Protein AF-A0A3B4BC58-F1 (afdb_monomer_lite)

Structure (mmCIF, N/CA/C/O backbone):
data_AF-A0A3B4BC58-F1
#
_entry.id   AF-A0A3B4BC58-F1
#
loop_
_atom_site.group_PDB
_atom_site.id
_atom_site.type_symbol
_atom_site.label_atom_id
_atom_site.label_alt_id
_atom_site.label_comp_id
_atom_site.label_asym_id
_atom_site.label_entity_id
_atom_site.label_seq_id
_atom_site.pdbx_PDB_ins_code
_atom_site.Cartn_x
_atom_site.Cartn_y
_atom_site.Cartn_z
_atom_site.occupancy
_atom_site.B_iso_or_equiv
_atom_site.auth_seq_id
_atom_site.auth_comp_id
_atom_site.auth_asym_id
_atom_site.auth_atom_id
_atom_site.pdbx_PDB_model_num
ATOM 1 N N . LEU A 1 1 ? 65.341 0.331 -39.599 1.00 49.16 1 LEU A N 1
ATOM 2 C CA . LEU A 1 1 ? 64.373 1.281 -39.003 1.00 49.16 1 LEU A CA 1
ATOM 3 C C . LEU A 1 1 ? 63.144 0.524 -38.487 1.00 49.16 1 LEU A C 1
ATOM 5 O O . LEU A 1 1 ? 62.325 0.118 -39.300 1.00 49.16 1 LEU A O 1
ATOM 9 N N . PRO A 1 2 ? 63.011 0.284 -37.175 1.00 52.81 2 PRO A N 1
ATOM 10 C CA . PRO A 1 2 ? 61.773 -0.197 -36.557 1.00 52.81 2 PRO A CA 1
ATOM 11 C C . PRO A 1 2 ? 61.136 1.013 -35.803 1.00 52.81 2 PRO A C 1
ATOM 13 O O . PRO A 1 2 ? 61.863 1.769 -35.181 1.00 52.81 2 PRO A O 1
ATOM 16 N N . LYS A 1 3 ? 59.841 1.345 -35.751 1.00 43.62 3 LYS A N 1
ATOM 17 C CA . LYS A 1 3 ? 58.577 0.689 -36.093 1.00 43.62 3 LYS A CA 1
ATOM 18 C C . LYS A 1 3 ? 57.480 1.788 -36.085 1.00 43.62 3 LYS A C 1
ATOM 20 O O . LYS A 1 3 ? 57.297 2.396 -35.032 1.00 43.62 3 LYS A O 1
ATOM 25 N N . PRO A 1 4 ? 56.690 2.006 -37.151 1.00 57.75 4 PRO A N 1
ATOM 26 C CA . PRO A 1 4 ? 55.424 2.748 -37.031 1.00 57.75 4 PRO A CA 1
ATOM 27 C C . PRO A 1 4 ? 54.390 1.969 -36.191 1.00 57.75 4 PRO A C 1
ATOM 29 O O . PRO A 1 4 ? 53.550 2.553 -35.517 1.00 57.75 4 PRO A O 1
ATOM 32 N N . LEU A 1 5 ? 54.515 0.637 -36.154 1.00 55.06 5 LEU A N 1
ATOM 33 C CA . LEU A 1 5 ? 53.629 -0.265 -35.415 1.00 55.06 5 LEU A CA 1
ATOM 34 C C . LEU A 1 5 ? 53.696 -0.092 -33.888 1.00 55.06 5 LEU A C 1
ATOM 36 O O . LEU A 1 5 ? 52.676 -0.216 -33.228 1.00 55.06 5 LEU A O 1
ATOM 40 N N . HIS A 1 6 ? 54.858 0.242 -33.314 1.00 58.44 6 HIS A N 1
ATOM 41 C CA . HIS A 1 6 ? 55.011 0.338 -31.853 1.00 58.44 6 HIS A CA 1
ATOM 42 C C . HIS A 1 6 ? 54.327 1.585 -31.279 1.00 58.44 6 HIS A C 1
ATOM 44 O O . HIS A 1 6 ? 53.807 1.540 -30.172 1.00 58.44 6 HIS A O 1
ATOM 50 N N . ALA A 1 7 ? 54.279 2.678 -32.049 1.00 59.38 7 ALA A N 1
ATOM 51 C CA . ALA A 1 7 ? 53.540 3.881 -31.673 1.00 59.38 7 ALA A CA 1
ATOM 52 C C . A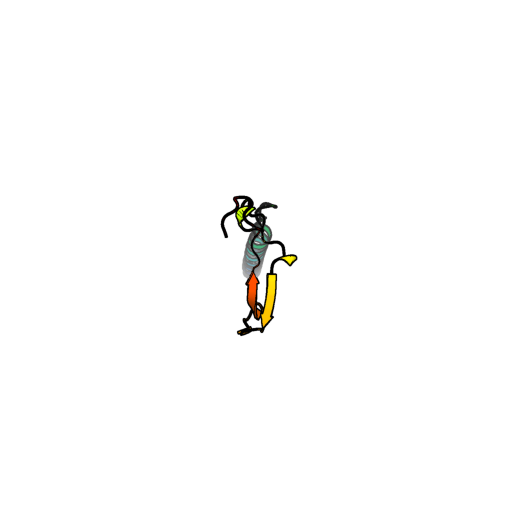LA A 1 7 ? 52.022 3.627 -31.666 1.00 59.38 7 ALA A C 1
ATOM 54 O O . ALA A 1 7 ? 51.329 4.051 -30.744 1.00 59.38 7 ALA A O 1
ATOM 55 N N . LEU A 1 8 ? 51.522 2.869 -32.650 1.00 57.59 8 LEU A N 1
ATOM 56 C CA . LEU A 1 8 ? 50.112 2.482 -32.730 1.00 57.59 8 LEU A CA 1
ATOM 57 C C . LEU A 1 8 ? 49.721 1.528 -31.593 1.00 57.59 8 LEU A C 1
ATOM 59 O O . LEU A 1 8 ? 48.702 1.754 -30.941 1.00 57.59 8 LEU A O 1
ATOM 63 N N . THR A 1 9 ? 50.562 0.537 -31.277 1.00 60.12 9 THR A N 1
ATOM 64 C CA . THR A 1 9 ? 50.358 -0.351 -30.120 1.00 60.12 9 THR A CA 1
ATOM 65 C C . THR A 1 9 ? 50.305 0.427 -28.801 1.00 60.12 9 THR A C 1
ATOM 67 O O . THR A 1 9 ? 49.416 0.169 -27.995 1.00 60.12 9 THR A O 1
ATOM 70 N N . THR A 1 10 ? 51.192 1.411 -28.600 1.00 60.38 10 THR A N 1
ATOM 71 C CA . THR A 1 10 ? 51.190 2.267 -27.399 1.00 60.38 10 THR A CA 1
ATOM 72 C C . THR A 1 10 ? 49.951 3.167 -27.319 1.00 60.38 10 THR A C 1
ATOM 74 O O . THR A 1 10 ? 49.413 3.382 -26.238 1.00 60.38 10 THR A O 1
ATOM 77 N N . SER A 1 11 ? 49.460 3.689 -28.448 1.00 65.31 11 SER A N 1
ATOM 78 C CA . SER A 1 11 ? 48.245 4.521 -28.461 1.00 65.31 11 SER A CA 1
ATOM 79 C C . SER A 1 11 ? 46.977 3.724 -28.129 1.00 65.31 11 SER A C 1
ATOM 81 O O . SER A 1 11 ? 46.118 4.197 -27.385 1.00 65.31 11 SER A O 1
ATOM 83 N N . PHE A 1 12 ? 46.895 2.483 -28.618 1.00 66.38 12 PHE A N 1
ATOM 84 C CA . PHE A 1 12 ? 45.782 1.580 -28.345 1.00 66.38 12 PHE A CA 1
ATOM 85 C C . PHE A 1 12 ? 45.775 1.115 -26.882 1.00 66.38 12 PHE A C 1
ATOM 87 O O . PHE A 1 12 ? 44.722 1.094 -26.247 1.00 66.38 12 PHE A O 1
ATOM 94 N N . SER A 1 13 ? 46.947 0.816 -26.309 1.00 69.44 13 SER A N 1
ATOM 95 C CA . SER A 1 13 ? 47.058 0.442 -24.894 1.00 69.44 13 SER A CA 1
ATOM 96 C C . SER A 1 13 ? 46.757 1.607 -23.946 1.00 69.44 13 SER A C 1
ATOM 98 O O . SER A 1 13 ? 46.093 1.395 -22.933 1.00 69.44 13 SER A O 1
ATOM 100 N N . LEU A 1 14 ? 47.161 2.837 -24.290 1.00 71.12 14 LEU A N 1
ATOM 101 C CA . LEU A 1 14 ? 46.786 4.045 -23.544 1.00 71.12 14 LEU A CA 1
ATOM 102 C C . LEU A 1 14 ? 45.275 4.311 -23.601 1.00 71.12 14 LEU A C 1
ATOM 104 O O . LEU A 1 14 ? 44.689 4.662 -22.582 1.00 71.12 14 LEU A O 1
ATOM 108 N N . SER A 1 15 ? 44.633 4.110 -24.758 1.00 77.69 15 SER A N 1
ATOM 109 C CA . SER A 1 15 ? 43.177 4.247 -24.904 1.00 77.69 15 SER A CA 1
ATOM 110 C C . SER A 1 15 ? 42.419 3.225 -24.054 1.00 77.69 15 SER A C 1
ATOM 112 O O . SER A 1 15 ? 41.503 3.603 -23.325 1.00 77.69 15 SER A O 1
ATOM 114 N N . LEU A 1 16 ? 42.836 1.954 -24.075 1.00 74.75 16 LEU A N 1
ATOM 115 C CA . LEU A 1 16 ? 42.223 0.907 -23.258 1.00 74.75 16 LEU A CA 1
ATOM 116 C C . LEU A 1 16 ? 42.427 1.162 -21.757 1.00 74.75 16 LEU A C 1
ATOM 118 O O . LEU A 1 16 ? 41.491 0.991 -20.981 1.00 74.75 16 LEU A O 1
ATOM 122 N N . ALA A 1 17 ? 43.615 1.630 -21.356 1.00 74.62 17 ALA A N 1
ATOM 123 C CA . ALA A 1 17 ? 43.886 2.043 -19.982 1.00 74.62 17 ALA A CA 1
ATOM 124 C C . ALA A 1 17 ? 43.020 3.240 -19.566 1.00 74.62 17 ALA A C 1
ATOM 126 O O . ALA A 1 17 ? 42.496 3.240 -18.463 1.00 74.62 17 ALA A O 1
ATOM 127 N N . HIS A 1 18 ? 42.800 4.220 -20.446 1.00 75.25 18 HIS A N 1
ATOM 128 C CA . HIS A 1 18 ? 41.943 5.376 -20.167 1.00 75.25 18 HIS A CA 1
ATOM 129 C C . HIS A 1 18 ? 40.466 4.980 -20.023 1.00 75.25 18 HIS A C 1
ATOM 131 O O . HIS A 1 18 ? 39.795 5.445 -19.106 1.00 75.25 18 HIS A O 1
ATOM 137 N N . VAL A 1 19 ? 39.967 4.088 -20.887 1.00 76.38 19 VAL A N 1
ATOM 138 C CA . VAL A 1 19 ? 38.598 3.549 -20.803 1.00 76.38 19 VAL A CA 1
ATOM 139 C C . VAL A 1 19 ? 38.424 2.704 -19.540 1.00 76.38 19 VAL A C 1
ATOM 141 O O . VAL A 1 19 ? 37.431 2.867 -18.836 1.00 76.38 19 VAL A O 1
ATOM 144 N N . ALA A 1 20 ? 39.396 1.850 -19.209 1.00 73.94 20 ALA A N 1
ATOM 145 C CA . ALA A 1 20 ? 39.381 1.067 -17.978 1.00 73.94 20 ALA A CA 1
ATOM 146 C C . ALA A 1 20 ? 39.471 1.967 -16.740 1.00 73.94 20 ALA A C 1
ATOM 148 O O . ALA A 1 20 ? 38.695 1.784 -15.815 1.00 73.94 20 ALA A O 1
ATOM 149 N N . SER A 1 21 ? 40.346 2.976 -16.726 1.00 73.19 21 SER A N 1
ATOM 150 C CA . SER A 1 21 ? 40.451 3.937 -15.627 1.00 73.19 21 SER A CA 1
ATOM 151 C C . SER A 1 21 ? 39.187 4.771 -15.461 1.00 73.19 21 SER A C 1
ATOM 153 O O . SER A 1 21 ? 38.769 4.935 -14.327 1.00 73.19 21 SER A O 1
ATOM 155 N N . PHE A 1 22 ? 38.550 5.241 -16.541 1.00 73.62 22 PHE A N 1
ATOM 156 C CA . PHE A 1 22 ? 37.277 5.970 -16.478 1.00 73.62 22 PHE A CA 1
ATOM 157 C C . PHE A 1 22 ? 36.120 5.068 -16.025 1.00 73.62 22 PHE A C 1
ATOM 159 O O . PHE A 1 22 ? 35.316 5.458 -15.184 1.00 73.62 22 PHE A O 1
ATOM 166 N N . SER A 1 23 ? 36.050 3.836 -16.539 1.00 71.19 23 SER A N 1
ATOM 167 C CA . SER A 1 23 ? 35.039 2.850 -16.141 1.00 71.19 23 SER A CA 1
ATOM 168 C C . SER A 1 23 ? 35.215 2.416 -14.686 1.00 71.19 23 SER A C 1
ATOM 170 O O . SER A 1 23 ? 34.228 2.306 -13.964 1.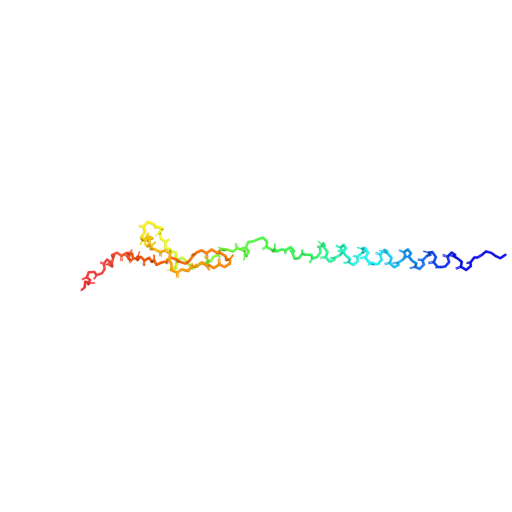00 71.19 23 SER A O 1
ATOM 172 N N . LEU A 1 24 ? 36.452 2.182 -14.242 1.00 65.81 24 LEU A N 1
ATOM 173 C CA . LEU A 1 24 ? 36.778 1.854 -12.856 1.00 65.81 24 LEU A CA 1
ATOM 174 C C . LEU A 1 24 ? 36.570 3.072 -11.954 1.00 65.81 24 LEU A C 1
ATOM 176 O O . LEU A 1 24 ? 35.986 2.917 -10.895 1.00 65.81 24 LEU A O 1
ATOM 180 N N . SER A 1 25 ? 36.951 4.285 -12.370 1.00 68.88 25 SER A N 1
ATOM 181 C CA . SER A 1 25 ? 36.703 5.503 -11.587 1.00 68.88 25 SER A CA 1
ATOM 182 C C . SER A 1 25 ? 35.214 5.803 -11.465 1.00 68.88 25 SER A C 1
ATOM 184 O O . SER A 1 25 ? 34.777 6.206 -10.399 1.00 68.88 25 SER A O 1
ATOM 186 N N . PHE A 1 26 ? 34.418 5.568 -12.512 1.00 67.12 26 PHE A N 1
ATOM 187 C CA . PHE A 1 26 ? 32.962 5.717 -12.472 1.00 67.12 26 PHE A CA 1
ATOM 188 C C . PHE A 1 26 ? 32.290 4.614 -11.637 1.00 67.12 26 PHE A C 1
ATOM 190 O O . PHE A 1 26 ? 31.339 4.897 -10.919 1.00 67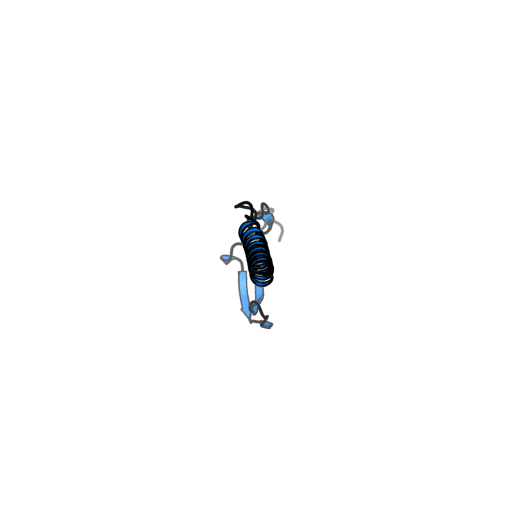.12 26 PHE A O 1
ATOM 197 N N . SER A 1 27 ? 32.817 3.384 -11.663 1.00 66.06 27 SER A N 1
ATOM 198 C CA . SER A 1 27 ? 32.309 2.259 -10.854 1.00 66.06 27 SER A CA 1
ATOM 199 C C . SER A 1 27 ? 32.779 2.289 -9.392 1.00 66.06 27 SER A C 1
ATOM 201 O O . SER A 1 27 ? 32.160 1.654 -8.553 1.00 66.06 27 SER A O 1
ATOM 203 N N . LEU A 1 28 ? 33.863 3.010 -9.078 1.00 61.47 28 LEU A N 1
ATOM 204 C CA . LEU A 1 28 ? 34.357 3.267 -7.713 1.00 61.47 28 LEU A CA 1
ATOM 205 C C . LEU A 1 28 ? 33.867 4.614 -7.153 1.00 61.47 28 LEU A C 1
ATOM 207 O O . LEU A 1 28 ? 33.952 4.848 -5.954 1.00 61.47 28 LEU A O 1
ATOM 211 N N . SER A 1 29 ? 33.360 5.492 -8.021 1.00 64.00 29 SER A N 1
ATOM 212 C CA . SER A 1 29 ? 32.622 6.716 -7.691 1.00 64.00 29 SER A CA 1
ATOM 213 C C . SER A 1 29 ? 31.110 6.514 -7.841 1.00 64.00 29 SER A C 1
ATOM 215 O O . SER A 1 29 ? 30.362 7.497 -7.812 1.00 64.00 29 SER A O 1
ATOM 217 N N . SER A 1 30 ? 30.643 5.266 -8.002 1.00 60.28 30 SER A N 1
ATOM 218 C CA . SER A 1 30 ? 29.253 4.935 -7.713 1.00 60.28 30 SER A CA 1
ATOM 219 C C . SER A 1 30 ? 29.041 5.353 -6.272 1.00 60.28 30 SER A C 1
ATOM 221 O O . SER A 1 30 ? 29.680 4.791 -5.386 1.00 60.28 30 SER A O 1
ATOM 223 N N . ILE A 1 31 ? 28.258 6.412 -6.105 1.00 63.09 31 ILE A N 1
ATOM 224 C CA . ILE A 1 31 ? 27.861 7.041 -4.852 1.00 63.09 31 ILE A CA 1
ATOM 225 C C . ILE A 1 31 ? 27.986 6.033 -3.710 1.00 63.09 31 ILE A C 1
ATOM 227 O O . ILE A 1 31 ? 27.209 5.082 -3.626 1.00 63.09 31 ILE A O 1
ATOM 231 N N . VAL A 1 32 ? 29.020 6.206 -2.883 1.00 66.25 32 VAL A N 1
ATOM 232 C CA . VAL A 1 32 ? 28.969 5.702 -1.517 1.00 66.25 32 VAL A CA 1
ATOM 233 C C . VAL A 1 32 ? 27.824 6.499 -0.929 1.00 66.25 32 VAL A C 1
ATOM 235 O O . VAL A 1 32 ? 28.000 7.668 -0.597 1.00 66.25 32 VAL A O 1
ATOM 238 N N . ASP A 1 33 ? 26.623 5.927 -0.986 1.00 58.25 33 ASP A N 1
ATOM 239 C CA . ASP A 1 33 ? 25.490 6.493 -0.283 1.00 58.25 33 ASP A CA 1
ATOM 240 C C . ASP A 1 33 ? 25.942 6.499 1.165 1.00 58.25 33 ASP A C 1
ATOM 242 O O . ASP A 1 33 ? 26.352 5.466 1.701 1.00 58.25 33 ASP A O 1
ATOM 246 N N . GLU A 1 34 ? 26.045 7.698 1.715 1.00 59.09 34 GLU A N 1
ATOM 247 C CA . GLU A 1 34 ? 26.396 7.911 3.100 1.00 59.09 34 GLU A CA 1
ATOM 248 C C . GLU A 1 34 ? 25.340 7.135 3.890 1.00 59.09 34 GLU A C 1
ATOM 250 O O . GLU A 1 34 ? 24.161 7.497 3.912 1.00 59.09 34 GLU A O 1
ATOM 255 N N . GLU A 1 35 ? 25.776 5.969 4.370 1.00 60.50 35 GLU A N 1
ATOM 256 C CA . GLU A 1 35 ? 25.037 4.981 5.139 1.00 60.50 35 GLU A CA 1
ATOM 257 C C . GLU A 1 35 ? 24.159 5.738 6.139 1.00 60.50 35 GLU A C 1
ATOM 259 O O . GLU A 1 35 ? 24.708 6.410 7.002 1.00 60.50 35 GLU A O 1
ATOM 264 N N . ASP A 1 36 ? 22.832 5.720 5.917 1.00 55.91 36 ASP A N 1
ATOM 265 C CA . ASP A 1 36 ? 21.739 6.148 6.823 1.00 55.91 36 ASP A CA 1
ATOM 266 C C . ASP A 1 36 ? 20.682 7.115 6.240 1.00 55.91 36 ASP A C 1
ATOM 268 O O . ASP A 1 36 ? 19.737 7.473 6.946 1.00 55.91 36 ASP A O 1
ATOM 272 N N . THR A 1 37 ? 20.725 7.491 4.953 1.00 60.00 37 THR A N 1
ATOM 273 C CA . THR A 1 37 ? 19.638 8.312 4.341 1.00 60.00 37 THR A CA 1
ATOM 274 C C . THR A 1 37 ? 18.645 7.499 3.500 1.00 60.00 37 THR A C 1
ATOM 276 O O . THR A 1 37 ? 17.815 8.041 2.773 1.00 60.00 37 THR A O 1
ATOM 279 N N . TYR A 1 38 ? 18.653 6.175 3.620 1.00 58.88 38 TYR A N 1
ATOM 280 C CA . TYR A 1 38 ? 17.630 5.334 3.008 1.00 58.88 38 TYR A CA 1
ATOM 281 C C . TYR A 1 38 ? 16.583 4.963 4.067 1.00 58.88 38 TYR A C 1
ATOM 283 O O . TYR A 1 38 ? 16.833 4.178 4.976 1.00 58.88 38 TYR A O 1
ATOM 291 N N . THR A 1 39 ? 15.355 5.456 3.902 1.00 65.75 39 THR A N 1
ATOM 292 C CA . THR A 1 39 ? 14.128 4.936 4.555 1.00 65.75 39 THR A CA 1
ATOM 293 C C . THR A 1 39 ? 13.832 5.323 6.006 1.00 65.75 39 THR A C 1
ATOM 295 O O . THR A 1 39 ? 12.853 4.811 6.543 1.00 65.75 39 THR A O 1
ATOM 298 N N . MET A 1 40 ? 14.575 6.218 6.661 1.00 69.81 40 MET A N 1
ATOM 299 C CA . MET A 1 40 ? 14.248 6.603 8.043 1.00 69.81 40 MET A CA 1
ATOM 300 C C . MET A 1 40 ? 13.540 7.969 8.107 1.00 69.81 40 MET A C 1
ATOM 302 O O . MET A 1 40 ? 14.197 9.005 8.218 1.00 69.81 40 MET A O 1
ATOM 306 N N . PRO A 1 41 ? 12.196 8.030 8.027 1.00 57.66 41 PRO A N 1
ATOM 307 C CA . PRO A 1 41 ? 11.499 9.281 8.232 1.00 57.66 41 PRO A CA 1
ATOM 308 C C . PRO A 1 41 ? 11.507 9.596 9.732 1.00 57.66 41 PRO A C 1
ATOM 310 O O . PRO A 1 41 ? 11.073 8.802 10.563 1.00 57.66 41 PRO A O 1
ATOM 313 N N . SER A 1 42 ? 11.944 10.796 10.102 1.00 59.84 42 SER A N 1
ATOM 314 C CA . SER A 1 42 ? 11.766 11.347 11.454 1.00 59.84 42 SER A CA 1
ATOM 315 C C . SER A 1 42 ? 10.287 11.587 11.820 1.00 59.84 42 SER A C 1
ATOM 317 O O . SER A 1 42 ? 9.978 12.029 12.926 1.00 59.84 42 SER A O 1
ATOM 319 N N . THR A 1 43 ? 9.357 11.293 10.906 1.00 60.97 43 THR A N 1
ATOM 320 C CA . THR A 1 43 ? 7.931 11.599 10.992 1.00 60.97 43 THR A CA 1
ATOM 321 C C . THR A 1 43 ? 7.118 10.403 11.494 1.00 60.97 43 THR A C 1
ATOM 323 O O . THR A 1 43 ? 6.370 9.760 10.758 1.00 60.97 43 THR A O 1
ATOM 326 N N . ARG A 1 44 ? 7.215 10.142 12.804 1.00 71.00 44 ARG A N 1
ATOM 327 C CA . ARG A 1 44 ? 6.357 9.170 13.520 1.00 71.00 44 ARG A CA 1
ATOM 328 C C . ARG A 1 44 ? 4.857 9.452 13.386 1.00 71.00 44 ARG A C 1
ATOM 330 O O . ARG A 1 44 ? 4.047 8.556 13.581 1.00 71.00 44 ARG A O 1
ATOM 337 N N . ASP A 1 45 ? 4.489 10.678 13.024 1.00 79.56 45 ASP A N 1
ATOM 338 C CA . ASP A 1 45 ? 3.095 11.109 12.884 1.00 79.56 45 ASP A CA 1
ATOM 339 C C . ASP A 1 45 ? 2.331 10.386 11.758 1.00 79.56 45 ASP A C 1
ATOM 341 O O . ASP A 1 45 ? 1.102 10.368 11.774 1.00 79.56 45 ASP A O 1
ATOM 345 N N . TYR A 1 46 ? 3.035 9.770 10.799 1.00 84.56 46 TYR A N 1
ATOM 346 C CA . TYR A 1 46 ? 2.429 9.008 9.696 1.00 84.56 46 TYR A CA 1
ATOM 347 C C . TYR A 1 46 ? 2.563 7.490 9.859 1.00 84.56 46 TYR A C 1
ATOM 349 O O . TYR A 1 46 ? 2.204 6.737 8.953 1.00 84.56 46 TYR A O 1
ATOM 357 N N . GLU A 1 47 ? 3.088 7.026 10.993 1.00 87.75 47 GLU A N 1
ATOM 358 C CA . GLU A 1 47 ? 3.212 5.601 11.274 1.00 87.75 47 GLU A CA 1
ATOM 359 C C . GLU A 1 47 ? 1.838 5.014 11.618 1.00 87.75 47 GLU A C 1
ATOM 361 O O . GLU A 1 47 ? 1.140 5.476 12.523 1.00 87.75 47 GLU A O 1
ATOM 366 N N . ILE A 1 48 ? 1.437 3.974 10.888 1.00 89.44 48 ILE A N 1
ATOM 367 C CA . ILE A 1 48 ? 0.158 3.296 11.088 1.00 89.44 48 ILE A CA 1
ATOM 368 C C . ILE A 1 48 ? 0.429 1.850 11.489 1.00 89.44 48 ILE A C 1
ATOM 370 O O . ILE A 1 48 ? 1.110 1.108 10.784 1.00 89.44 48 ILE A O 1
ATOM 374 N N . GLN A 1 49 ? -0.155 1.437 12.613 1.00 92.81 49 GLN A N 1
ATOM 375 C CA . GLN A 1 49 ? -0.152 0.041 13.046 1.00 92.81 49 GLN A CA 1
ATOM 376 C C . GLN A 1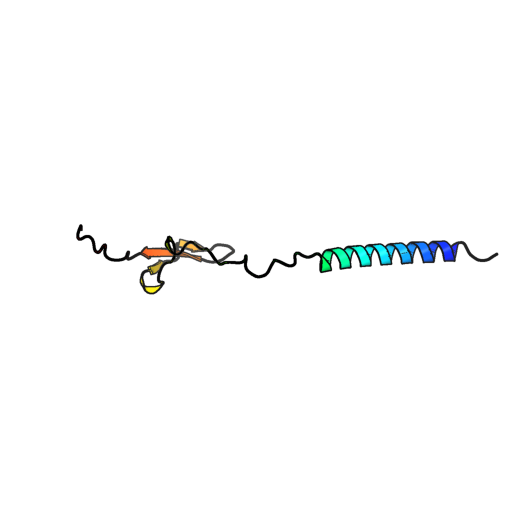 49 ? -0.944 -0.812 12.056 1.00 92.81 49 GLN A C 1
ATOM 378 O O . GLN A 1 49 ? -2.103 -0.510 11.758 1.00 92.81 49 GLN A O 1
ATOM 383 N N . ARG A 1 50 ? -0.338 -1.899 11.571 1.00 94.38 50 ARG A N 1
ATOM 384 C CA . ARG A 1 50 ? -0.945 -2.777 10.561 1.00 94.38 50 ARG A CA 1
ATOM 385 C C . ARG A 1 50 ? -2.282 -3.353 11.026 1.00 94.38 50 ARG A C 1
ATOM 387 O O . ARG A 1 50 ? -3.186 -3.521 10.218 1.00 94.38 50 ARG A O 1
ATOM 394 N N . GLU A 1 51 ? -2.424 -3.594 12.324 1.00 95.25 51 GLU A N 1
ATOM 395 C CA . GLU A 1 51 ? -3.623 -4.152 12.955 1.00 95.25 51 GLU A CA 1
ATOM 396 C C . GLU A 1 51 ? -4.839 -3.216 12.857 1.00 95.25 51 GLU A C 1
ATOM 398 O O . GLU A 1 51 ? -5.967 -3.651 13.069 1.00 95.25 51 GLU A O 1
ATOM 403 N N . ARG A 1 52 ? -4.629 -1.932 12.532 1.00 94.62 52 ARG A N 1
ATOM 404 C CA . ARG A 1 52 ? -5.696 -0.928 12.367 1.00 94.62 52 ARG A CA 1
ATOM 405 C C . ARG A 1 52 ? -6.225 -0.824 10.941 1.00 94.62 52 ARG A C 1
ATOM 407 O O . ARG A 1 52 ? -7.104 0.004 10.689 1.00 94.62 52 ARG A O 1
ATOM 414 N N . ILE A 1 53 ? -5.666 -1.602 10.017 1.00 96.44 53 ILE A N 1
ATOM 415 C CA . ILE A 1 53 ? -6.041 -1.606 8.608 1.00 96.44 53 ILE A CA 1
ATOM 416 C C . ILE A 1 53 ? -6.716 -2.933 8.278 1.00 96.44 53 ILE A C 1
ATOM 418 O O . ILE A 1 53 ? -6.102 -3.996 8.354 1.00 96.44 53 ILE A O 1
ATOM 422 N N . GLU A 1 54 ? -7.970 -2.859 7.845 1.00 97.19 54 GLU A N 1
ATOM 423 C CA . GLU A 1 54 ? -8.670 -3.993 7.250 1.00 97.19 54 GLU A CA 1
ATOM 424 C C . GLU A 1 54 ? -8.444 -3.979 5.737 1.00 97.19 54 GLU A C 1
ATOM 426 O O . GLU A 1 54 ? -8.831 -3.029 5.046 1.00 97.19 54 GLU A O 1
ATOM 431 N N . LEU A 1 55 ? -7.799 -5.027 5.219 1.00 97.06 55 LEU A N 1
ATOM 432 C CA . LEU A 1 55 ? -7.556 -5.179 3.787 1.00 97.06 55 LEU A CA 1
ATOM 433 C C . LEU A 1 55 ? -8.845 -5.631 3.088 1.00 97.06 55 LEU A C 1
ATOM 435 O O . LEU A 1 55 ? -9.410 -6.673 3.412 1.00 97.06 55 LEU A O 1
ATOM 439 N N . GLY A 1 56 ? -9.303 -4.841 2.124 1.00 97.00 56 GLY A N 1
ATOM 440 C CA . GLY A 1 56 ? -10.447 -5.148 1.274 1.00 97.00 56 GLY A CA 1
ATOM 441 C C . GLY A 1 56 ? -10.034 -5.798 -0.046 1.00 97.00 56 GLY A C 1
ATOM 442 O O . GLY A 1 56 ? -9.006 -6.461 -0.152 1.00 97.00 56 GLY A O 1
ATOM 443 N N . ARG A 1 57 ? -10.860 -5.619 -1.080 1.00 97.62 57 ARG A N 1
ATOM 444 C CA . ARG A 1 57 ? -10.607 -6.185 -2.415 1.00 97.62 57 ARG A CA 1
ATOM 445 C C . ARG A 1 57 ? -9.509 -5.429 -3.173 1.00 97.62 57 ARG A C 1
ATOM 447 O O . ARG A 1 57 ? -9.364 -4.216 -3.001 1.00 97.62 57 ARG A O 1
ATOM 454 N N . CYS A 1 58 ? -8.824 -6.125 -4.079 1.00 97.88 58 CYS A N 1
ATOM 455 C CA . CYS A 1 58 ? -7.974 -5.499 -5.090 1.00 97.88 58 CYS A CA 1
ATOM 456 C C . CYS A 1 58 ? -8.836 -4.667 -6.057 1.00 97.88 58 CYS A C 1
ATOM 458 O O . CYS A 1 58 ? -9.902 -5.106 -6.498 1.00 97.88 58 CYS A O 1
ATOM 460 N N . ILE A 1 59 ? -8.397 -3.442 -6.338 1.00 98.06 59 ILE A N 1
ATOM 461 C CA . ILE A 1 59 ? -9.049 -2.493 -7.251 1.00 98.06 59 ILE A CA 1
ATOM 462 C C . ILE A 1 59 ? -8.188 -2.166 -8.476 1.00 98.06 59 ILE A C 1
ATOM 464 O O . ILE A 1 59 ? -8.655 -1.465 -9.371 1.00 98.06 59 ILE A O 1
ATOM 468 N N . GLY A 1 60 ? -6.959 -2.676 -8.538 1.00 98.31 60 GLY A N 1
ATOM 469 C CA . GLY A 1 60 ? -6.086 -2.538 -9.696 1.00 98.31 60 GLY A CA 1
ATOM 470 C C . GLY A 1 60 ? -4.726 -3.187 -9.469 1.00 98.31 60 GLY A C 1
ATOM 471 O O . GLY A 1 60 ? -4.245 -3.243 -8.342 1.00 98.31 60 GLY A O 1
ATOM 472 N N . GLU A 1 61 ? -4.100 -3.634 -10.551 1.00 98.19 61 GLU A N 1
ATOM 473 C CA . GLU A 1 61 ? -2.772 -4.252 -10.549 1.00 98.19 61 GLU A CA 1
ATOM 474 C C . GLU A 1 61 ? -1.790 -3.299 -11.237 1.00 98.19 61 GLU A C 1
ATOM 476 O O . GLU A 1 61 ? -1.969 -2.925 -12.401 1.00 98.19 61 GLU A O 1
ATOM 481 N N . GLY A 1 62 ? -0.779 -2.841 -10.501 1.00 97.06 62 GLY A N 1
ATOM 482 C CA . GLY A 1 62 ? 0.282 -1.980 -11.010 1.00 97.06 62 GLY A CA 1
ATOM 483 C C . GLY A 1 62 ? 1.554 -2.766 -11.319 1.00 97.06 62 GLY A C 1
ATOM 484 O O . GLY A 1 62 ? 1.770 -3.865 -10.819 1.00 97.06 62 GLY A O 1
ATOM 485 N N . GLN A 1 63 ? 2.468 -2.158 -12.082 1.00 97.69 63 GLN A N 1
ATOM 486 C CA . GLN A 1 63 ? 3.784 -2.748 -12.383 1.00 97.69 63 GLN A CA 1
ATOM 487 C C . GLN A 1 63 ? 4.592 -3.101 -11.117 1.00 97.69 63 GLN A C 1
ATOM 489 O O . GLN A 1 63 ? 5.449 -3.979 -11.152 1.00 97.69 63 GLN A O 1
ATOM 494 N N . PHE A 1 64 ? 4.308 -2.416 -10.007 1.00 96.25 64 PHE A N 1
ATOM 495 C CA . PHE A 1 64 ? 5.018 -2.539 -8.736 1.00 96.25 64 PHE A CA 1
ATOM 496 C C . PHE A 1 64 ? 4.174 -3.192 -7.628 1.00 96.25 64 PHE A C 1
ATOM 498 O O . PHE A 1 64 ? 4.581 -3.169 -6.469 1.00 96.25 64 PHE A O 1
ATOM 505 N N . GLY A 1 65 ? 3.016 -3.768 -7.969 1.00 97.06 65 GLY A N 1
ATOM 506 C CA . GLY A 1 65 ? 2.119 -4.449 -7.034 1.00 97.06 65 GLY A CA 1
ATOM 507 C C . GLY A 1 65 ? 0.669 -3.969 -7.104 1.00 97.06 65 GLY A C 1
ATOM 508 O O . GLY A 1 65 ? 0.316 -3.081 -7.882 1.00 97.06 65 GLY A O 1
ATOM 509 N N . ASP A 1 66 ? -0.167 -4.567 -6.263 1.00 98.12 66 ASP A N 1
ATOM 510 C CA . ASP A 1 66 ? -1.617 -4.385 -6.283 1.00 98.12 66 ASP A CA 1
ATOM 511 C C . ASP A 1 66 ? -2.080 -3.212 -5.420 1.00 98.12 66 ASP A C 1
ATOM 513 O O . ASP A 1 66 ? -1.568 -2.962 -4.326 1.00 98.12 66 ASP A O 1
ATOM 517 N N . VAL A 1 67 ? -3.148 -2.553 -5.859 1.00 97.56 67 VAL A N 1
ATOM 518 C CA . VAL A 1 67 ? -3.850 -1.529 -5.089 1.00 97.56 67 VAL A CA 1
ATOM 519 C C . VAL A 1 67 ? -5.098 -2.146 -4.484 1.00 97.56 67 VAL A C 1
ATOM 521 O O . VAL A 1 67 ? -5.980 -2.624 -5.194 1.00 97.56 67 VAL A O 1
ATOM 524 N N . HIS A 1 68 ? -5.192 -2.104 -3.159 1.00 98.06 68 HIS A N 1
ATOM 525 C CA . HIS A 1 68 ? -6.332 -2.627 -2.420 1.00 98.06 68 HIS A CA 1
ATOM 526 C C . HIS A 1 68 ? -7.149 -1.492 -1.810 1.00 98.06 68 HIS A C 1
ATOM 528 O O . HIS A 1 68 ? -6.608 -0.515 -1.291 1.00 98.06 68 HIS A O 1
ATOM 534 N N . GLN A 1 69 ? -8.471 -1.642 -1.840 1.00 97.31 69 GLN A N 1
ATOM 535 C CA . GLN A 1 69 ? -9.345 -0.855 -0.979 1.00 97.31 69 GLN A CA 1
ATOM 536 C C . GLN A 1 69 ? -9.139 -1.314 0.474 1.00 97.31 69 GLN A C 1
ATOM 538 O O . GLN A 1 69 ? -8.966 -2.505 0.707 1.00 97.31 69 GLN A O 1
ATOM 543 N N . GLY A 1 70 ? -9.192 -0.410 1.452 1.00 96.38 70 GLY A N 1
ATOM 544 C CA . GLY A 1 70 ? -9.102 -0.772 2.869 1.00 96.38 70 GLY A CA 1
ATOM 545 C C . GLY A 1 70 ? -9.915 0.150 3.772 1.00 96.38 70 GLY A C 1
ATOM 546 O O . GLY A 1 70 ? -10.314 1.240 3.354 1.00 96.38 70 GLY A O 1
ATOM 547 N N . VAL A 1 71 ? -10.169 -0.303 5.000 1.00 96.94 71 VAL A N 1
ATOM 548 C CA . VAL A 1 71 ? -10.805 0.491 6.064 1.00 96.94 71 VAL A CA 1
ATOM 549 C C . VAL A 1 71 ? -9.768 0.772 7.145 1.00 96.94 71 VAL A C 1
ATOM 551 O O . VAL A 1 71 ? -9.057 -0.133 7.578 1.00 96.94 71 VAL A O 1
ATOM 554 N N . TYR A 1 72 ? -9.676 2.031 7.576 1.00 95.56 72 TYR A N 1
ATOM 555 C CA . TYR A 1 72 ? -8.784 2.455 8.652 1.00 95.56 72 TYR A CA 1
ATOM 556 C C . TYR A 1 72 ? -9.576 2.738 9.927 1.00 95.56 72 TYR A C 1
ATOM 558 O O . TYR A 1 72 ? -10.518 3.533 9.908 1.00 95.56 72 TYR A O 1
ATOM 566 N N . SER A 1 73 ? -9.156 2.120 11.033 1.00 95.19 73 SER A N 1
ATOM 567 C CA . SER A 1 73 ? -9.697 2.359 12.373 1.00 95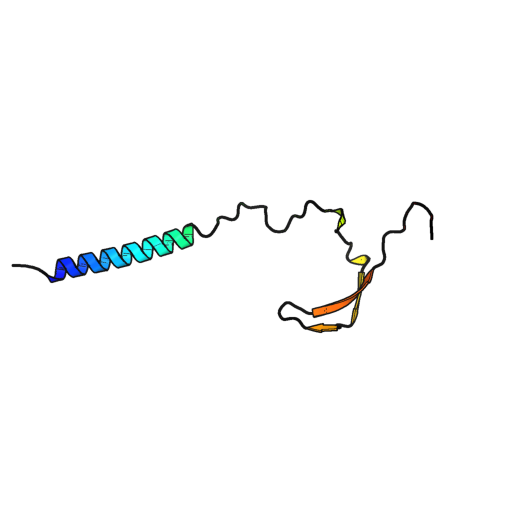.19 73 SER A CA 1
ATOM 568 C C . SER A 1 73 ? -8.769 3.298 13.161 1.00 95.19 73 SER A C 1
ATOM 570 O O . SER A 1 73 ? -7.767 2.840 13.729 1.00 95.19 73 SER A O 1
ATOM 572 N N . PRO A 1 74 ? -9.052 4.617 13.203 1.00 89.19 74 PRO A N 1
ATOM 573 C CA . PRO A 1 74 ? -8.198 5.574 13.897 1.00 89.19 74 PRO A CA 1
ATOM 574 C C . PRO A 1 74 ? -8.169 5.307 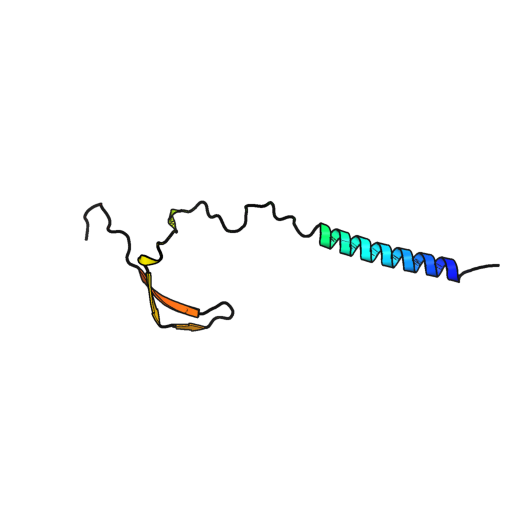15.409 1.00 89.19 74 PRO A C 1
ATOM 576 O O . PRO A 1 74 ? -9.104 4.720 15.960 1.00 89.19 74 PRO A O 1
ATOM 579 N N . PRO A 1 75 ? -7.105 5.733 16.118 1.00 86.12 75 PRO A N 1
ATOM 580 C CA . PRO A 1 75 ? -7.103 5.692 17.575 1.00 86.12 75 PRO A CA 1
ATOM 581 C C . PRO A 1 75 ? -8.304 6.447 18.120 1.00 86.12 75 PRO A C 1
ATOM 583 O O . PRO A 1 75 ? -8.614 7.544 17.663 1.00 86.12 75 PRO A O 1
ATOM 586 N N . VAL A 1 76 ? -8.958 5.856 19.120 1.00 81.19 76 VAL A N 1
ATOM 587 C CA . VAL A 1 76 ? -10.017 6.538 19.854 1.00 81.19 76 VAL A CA 1
ATOM 588 C C . VAL A 1 76 ? -9.459 7.842 20.410 1.00 81.19 76 VAL A C 1
ATOM 590 O O . VAL A 1 76 ? -8.495 7.854 21.179 1.00 81.19 76 VAL A O 1
ATOM 593 N N . CYS A 1 77 ? -10.047 8.954 19.979 1.00 68.88 77 CYS A N 1
ATOM 594 C CA . CYS A 1 77 ? -9.717 10.268 20.496 1.00 68.88 77 CYS A CA 1
ATOM 595 C C . CYS A 1 77 ? -10.022 10.272 21.995 1.00 68.88 77 CYS A C 1
ATOM 597 O O . CYS A 1 77 ? -11.182 10.261 22.406 1.00 68.88 77 CYS A O 1
ATOM 599 N N . VAL A 1 78 ? -8.983 10.321 22.827 1.00 69.00 78 VAL A N 1
ATOM 600 C CA . VAL A 1 78 ? -9.131 10.325 24.293 1.00 69.00 78 VAL A CA 1
ATOM 601 C C . VAL A 1 78 ? -9.822 11.603 24.806 1.00 69.00 78 VAL A C 1
ATOM 603 O O . VAL A 1 78 ? -10.150 11.704 25.982 1.00 69.00 78 VAL A O 1
ATOM 606 N N . CYS A 1 79 ? -10.082 12.581 23.927 1.00 65.00 79 CYS A N 1
ATOM 607 C CA . CYS A 1 79 ? -10.745 13.844 24.248 1.00 65.00 79 CYS A CA 1
ATOM 608 C C . CYS A 1 79 ? -12.290 13.812 24.205 1.00 65.00 79 CYS A C 1
ATOM 610 O O . CYS A 1 79 ? -12.913 14.858 24.381 1.00 65.00 79 CYS A O 1
ATOM 612 N N . GLY A 1 80 ? -12.925 12.645 24.039 1.00 55.62 80 GLY A N 1
ATOM 613 C CA . GLY A 1 80 ? -14.340 12.458 24.399 1.00 55.62 80 GLY A CA 1
ATOM 614 C C . GLY A 1 80 ? -15.368 13.196 23.534 1.00 55.62 80 GLY A C 1
ATOM 615 O O . GLY A 1 80 ? -16.369 13.682 24.059 1.00 55.62 80 GLY A O 1
ATOM 616 N N . ARG A 1 81 ? -15.157 13.295 22.219 1.00 59.69 81 ARG A N 1
ATOM 617 C CA . ARG A 1 81 ? -16.197 13.764 21.289 1.00 59.69 81 ARG A CA 1
ATOM 618 C C . ARG A 1 81 ? -16.353 12.767 20.149 1.00 59.69 81 ARG A C 1
ATOM 620 O O . ARG A 1 81 ? -15.449 12.628 19.330 1.00 59.69 81 ARG A O 1
ATOM 627 N N . SER A 1 82 ? -17.477 12.054 20.192 1.00 56.75 82 SER A N 1
ATOM 628 C CA . SER A 1 82 ? -18.079 11.291 19.094 1.00 56.75 82 SER A CA 1
ATOM 629 C C . SER A 1 82 ? -18.803 12.227 18.140 1.00 56.75 82 SER A C 1
ATOM 631 O O . SER A 1 82 ? -19.530 13.097 18.678 1.00 56.75 82 SER A O 1
#

Sequence (82 aa):
LPKPLHALTTSFSLSLAHVASFSLSFSLSSIVDEEDTYTMPSTRDYEIQRERIELGRCIGEGQFGDVHQGVYSPPVCVCGRS

pLDDT: mean 75.71, std 16.21, range [43.62, 98.31]

Radius of gyration: 29.84 Å; chains: 1; bounding box: 82×20×63 Å

InterPro domains:
  IPR011009 Protein kinase-like domain superfamily [SSF56112] (25-73)

Foldseek 3Di:
DDDPVVVVVVVVVVVVVVVVCVVVVVVVPPDPPPPDPPDDDPCPVPDDDPVQKAWADFPDADPVGTDTDIDGDDPDDPPDDD

Organism: NCBI:txid409849

Secondary structure (DSSP, 8-state):
---HHHHHHHHHHHHHHHHHHHHHHHHHSS----TT-SS--S-GGG---GGGEEEEEEEEEETTEEEEEEEE-PPP-TT---